Protein AF-A0A382PL88-F1 (afdb_monomer_lite)

Radius of gyration: 22.63 Å; chains: 1; bounding box: 61×26×57 Å

pLDDT: mean 73.93, std 18.81, range [42.66, 97.25]

Sequence (123 aa):
MSLLRFRVNFCGVVAVFFLVFSFPVLATAGAKIKIDDTKFFQIGMGFRGSLSLNENSAPDPGEESFNLNADNMRLYTVSQVHKNVQVEFNTERGSATVDDAESIVILDAVAKLQFDAFELWLG

Organism: NCBI:txid408172

Foldseek 3Di:
DVVVVVVVVVVVVVVVVVVVVVPPVLVPQKDWADPDPQWIKMKGKDWDKDWDWDQQPDPDHDDIDTDIGGQKMKMWIKIRPGNFKIWIWIWMFDDDDPPDDTDIGTPDIWIWGDDPVDIDIDD

Structure (mmCIF, N/CA/C/O backbone):
data_AF-A0A382PL88-F1
#
_entry.id   AF-A0A382PL88-F1
#
loop_
_atom_site.group_PDB
_atom_site.id
_atom_site.type_symbol
_atom_site.label_atom_id
_atom_site.label_alt_id
_atom_site.label_comp_id
_atom_site.label_asym_id
_atom_site.label_entity_id
_atom_site.label_seq_id
_atom_site.pdbx_PDB_ins_code
_atom_site.Cartn_x
_atom_site.Cartn_y
_atom_site.Cartn_z
_atom_site.occupancy
_atom_site.B_iso_or_equiv
_atom_site.auth_seq_id
_atom_site.auth_comp_id
_atom_site.auth_asym_id
_atom_site.auth_atom_id
_atom_site.pdbx_PDB_model_num
ATOM 1 N N . MET A 1 1 ? 49.314 -4.391 -21.473 1.00 48.81 1 MET A N 1
ATOM 2 C CA . MET A 1 1 ? 47.884 -4.106 -21.734 1.00 48.81 1 MET A CA 1
ATOM 3 C C . MET A 1 1 ? 46.991 -4.785 -20.680 1.00 48.81 1 MET A C 1
ATOM 5 O O . MET A 1 1 ? 46.127 -5.569 -21.025 1.00 48.81 1 MET A O 1
ATOM 9 N N . SER A 1 2 ? 47.209 -4.530 -19.380 1.00 50.44 2 SER A N 1
ATOM 10 C CA . SER A 1 2 ? 46.367 -5.078 -18.286 1.00 50.44 2 SER A CA 1
ATOM 11 C C . SER A 1 2 ? 46.000 -4.020 -17.236 1.00 50.44 2 SER A C 1
ATOM 13 O O . SER A 1 2 ? 44.897 -4.039 -16.701 1.00 50.44 2 SER A O 1
ATOM 15 N N . LEU A 1 3 ? 46.862 -3.017 -17.036 1.00 42.66 3 LEU A N 1
ATOM 16 C CA . LEU A 1 3 ? 46.624 -1.894 -16.120 1.00 42.66 3 LEU A CA 1
ATOM 17 C C . LEU A 1 3 ? 45.441 -0.996 -16.528 1.00 42.66 3 LEU A C 1
ATOM 19 O O . LEU A 1 3 ? 44.767 -0.445 -15.660 1.00 42.66 3 LEU A O 1
ATOM 23 N N . LEU A 1 4 ? 45.151 -0.875 -17.832 1.00 45.41 4 LEU A N 1
ATOM 24 C CA . LEU A 1 4 ? 44.029 -0.061 -18.321 1.00 45.41 4 LEU A CA 1
ATOM 25 C C . LEU A 1 4 ? 42.667 -0.715 -18.018 1.00 45.41 4 LEU A C 1
ATOM 27 O O . LEU A 1 4 ? 41.751 -0.031 -17.577 1.00 45.41 4 LEU A O 1
ATOM 31 N N . ARG A 1 5 ? 42.555 -2.046 -18.169 1.00 45.25 5 ARG A N 1
ATOM 32 C CA . ARG A 1 5 ? 41.326 -2.811 -17.868 1.00 45.25 5 ARG A CA 1
ATOM 33 C C . ARG A 1 5 ? 41.008 -2.851 -16.367 1.00 45.25 5 ARG A C 1
ATOM 35 O O . ARG A 1 5 ? 39.843 -2.825 -15.992 1.00 45.25 5 ARG A O 1
ATOM 42 N N . PHE A 1 6 ? 42.028 -2.846 -15.504 1.00 47.62 6 PHE A N 1
ATOM 43 C CA . PHE A 1 6 ? 41.841 -2.819 -14.047 1.00 47.62 6 PHE A CA 1
ATOM 44 C C . PHE A 1 6 ? 41.268 -1.481 -13.547 1.00 47.62 6 PHE A C 1
ATOM 46 O O . PHE A 1 6 ? 40.380 -1.471 -12.697 1.00 47.62 6 PHE A O 1
ATOM 53 N N . ARG A 1 7 ? 41.716 -0.347 -14.111 1.00 44.38 7 ARG A N 1
ATOM 54 C CA . ARG A 1 7 ? 41.199 0.989 -13.752 1.00 44.38 7 ARG A CA 1
ATOM 55 C C . ARG A 1 7 ? 39.737 1.190 -14.153 1.00 44.38 7 ARG A C 1
ATOM 57 O O . ARG A 1 7 ? 39.004 1.808 -13.392 1.00 44.38 7 ARG A O 1
ATOM 64 N N . VAL A 1 8 ? 39.315 0.664 -15.303 1.00 51.19 8 VAL A N 1
ATOM 65 C CA . VAL A 1 8 ? 37.926 0.781 -15.787 1.00 51.19 8 VAL A CA 1
ATOM 66 C C . VAL A 1 8 ? 36.969 -0.046 -14.918 1.00 51.19 8 VAL A C 1
ATOM 68 O O . VAL A 1 8 ? 35.961 0.482 -14.454 1.00 51.19 8 VAL A O 1
ATOM 71 N N . ASN A 1 9 ? 37.338 -1.288 -14.581 1.00 51.56 9 ASN A N 1
ATOM 72 C CA . ASN A 1 9 ? 36.530 -2.148 -13.708 1.00 51.56 9 ASN A CA 1
ATOM 73 C C . ASN A 1 9 ? 36.430 -1.603 -12.273 1.00 51.56 9 ASN A C 1
ATOM 75 O O . ASN A 1 9 ? 35.365 -1.660 -11.664 1.00 51.56 9 ASN A O 1
ATOM 79 N N . PHE A 1 10 ? 37.517 -1.036 -11.734 1.00 55.03 10 PHE A N 1
ATOM 80 C CA . PHE A 1 10 ? 37.515 -0.448 -10.391 1.00 55.03 10 PHE A CA 1
ATOM 81 C C . PHE A 1 10 ? 36.672 0.837 -10.323 1.00 55.03 10 PHE A C 1
ATOM 83 O O . PHE A 1 10 ? 35.934 1.036 -9.362 1.00 55.03 10 PHE A O 1
ATOM 90 N N . CYS A 1 11 ? 36.714 1.681 -11.362 1.00 57.72 11 CYS A N 1
ATOM 91 C CA . CYS A 1 11 ? 35.898 2.898 -11.427 1.00 57.72 11 CYS A CA 1
ATOM 92 C C . CYS A 1 11 ? 34.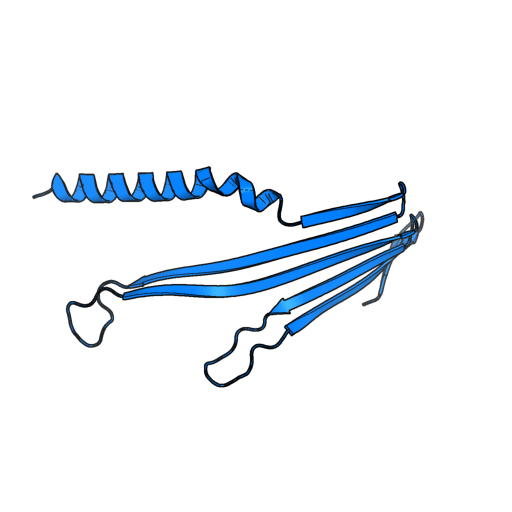398 2.581 -11.562 1.00 57.72 11 CYS A C 1
ATOM 94 O O . CYS A 1 11 ? 33.576 3.225 -10.913 1.00 57.72 11 CYS A O 1
ATOM 96 N N . GLY A 1 12 ? 34.044 1.552 -12.344 1.00 58.09 12 GLY A N 1
ATOM 97 C CA . GLY A 1 12 ? 32.658 1.098 -12.498 1.00 58.09 12 GLY A CA 1
ATOM 98 C C . GLY A 1 12 ? 32.044 0.588 -11.191 1.00 58.09 12 GLY A C 1
ATOM 99 O O . GLY A 1 12 ? 30.932 0.975 -10.840 1.00 58.09 12 GLY A O 1
ATOM 100 N N . VAL A 1 13 ? 32.791 -0.207 -10.414 1.00 60.84 13 VAL A N 1
ATOM 101 C CA . VAL A 1 13 ? 32.328 -0.706 -9.105 1.00 60.84 13 VAL A CA 1
ATOM 102 C C . VAL A 1 13 ? 32.131 0.440 -8.109 1.00 60.84 13 VAL A C 1
ATOM 104 O O . VAL A 1 13 ? 31.130 0.461 -7.398 1.00 60.84 13 VAL A O 1
ATOM 107 N N . VAL A 1 14 ? 33.030 1.429 -8.092 1.00 61.91 14 VAL A N 1
ATOM 108 C CA . VAL A 1 14 ? 32.913 2.610 -7.218 1.00 61.91 14 VAL A CA 1
ATOM 109 C C . VAL A 1 14 ? 31.717 3.489 -7.610 1.00 61.91 14 VAL A C 1
ATOM 111 O O . VAL A 1 14 ? 31.004 3.962 -6.726 1.00 61.91 14 VAL A O 1
ATOM 114 N N . ALA A 1 15 ? 31.445 3.666 -8.906 1.00 61.38 15 ALA A N 1
ATOM 115 C CA . ALA A 1 15 ? 30.298 4.439 -9.387 1.00 61.38 15 ALA A CA 1
ATOM 116 C C . ALA A 1 15 ? 28.950 3.792 -9.013 1.00 61.38 15 ALA A C 1
ATOM 118 O O . ALA A 1 15 ? 28.049 4.485 -8.542 1.00 61.38 15 ALA A O 1
ATOM 119 N N . VAL A 1 16 ? 28.828 2.464 -9.137 1.00 60.72 16 VAL A N 1
ATOM 120 C CA . VAL A 1 16 ? 27.630 1.718 -8.702 1.00 60.72 16 VAL A CA 1
ATOM 121 C C . VAL A 1 16 ? 27.457 1.794 -7.182 1.00 60.72 16 VAL A C 1
ATOM 123 O O . VAL A 1 16 ? 26.346 2.004 -6.698 1.00 60.72 16 VAL A O 1
ATOM 126 N N . PHE A 1 17 ? 28.548 1.698 -6.416 1.00 59.97 17 PHE A N 1
ATOM 127 C CA . PHE A 1 17 ? 28.500 1.809 -4.956 1.00 59.97 17 PHE A CA 1
ATOM 128 C C . PHE A 1 17 ? 28.034 3.203 -4.501 1.00 59.97 17 PHE A C 1
ATOM 130 O O . PHE A 1 17 ? 27.187 3.309 -3.618 1.00 59.97 17 PHE A O 1
ATOM 137 N N . PHE A 1 18 ? 28.503 4.278 -5.145 1.00 60.41 18 PHE A N 1
ATOM 138 C CA . PHE A 1 18 ? 28.033 5.639 -4.860 1.00 60.41 18 PHE A CA 1
ATOM 139 C C . PHE A 1 18 ? 26.561 5.855 -5.229 1.00 60.41 18 PHE A C 1
ATOM 141 O O . PHE A 1 18 ? 25.860 6.564 -4.508 1.00 60.41 18 PHE A O 1
ATOM 148 N N . LEU A 1 19 ? 26.066 5.223 -6.297 1.00 60.38 19 LEU A N 1
ATOM 149 C CA . LEU A 1 19 ? 24.662 5.306 -6.710 1.00 60.38 19 LEU A CA 1
ATOM 150 C C . LEU A 1 19 ? 23.737 4.611 -5.693 1.00 60.38 19 LEU A C 1
ATOM 152 O O . LEU A 1 19 ? 22.712 5.165 -5.314 1.00 60.38 19 LEU A O 1
ATOM 156 N N . VAL A 1 20 ? 24.141 3.458 -5.150 1.00 60.12 20 VAL A N 1
ATOM 157 C CA . VAL A 1 20 ? 23.368 2.741 -4.115 1.00 60.12 20 VAL A CA 1
ATOM 158 C C . VAL A 1 20 ? 23.390 3.477 -2.766 1.00 60.12 20 VAL A C 1
ATOM 160 O O . VAL A 1 20 ? 22.365 3.555 -2.091 1.00 60.12 20 VAL A O 1
ATOM 163 N N . PHE A 1 21 ? 24.521 4.076 -2.379 1.00 56.56 21 PHE A N 1
ATOM 164 C CA . PHE A 1 21 ? 24.640 4.820 -1.114 1.00 56.56 21 PHE A CA 1
ATOM 165 C C . PHE A 1 21 ? 24.020 6.226 -1.141 1.00 56.56 21 PHE A C 1
ATOM 167 O O . PHE A 1 21 ? 23.764 6.790 -0.079 1.00 56.56 21 PHE A O 1
ATOM 174 N N . SER A 1 22 ? 23.747 6.790 -2.322 1.00 52.62 22 SER A N 1
ATOM 175 C CA . SER A 1 22 ? 23.051 8.079 -2.489 1.00 52.62 22 SER A CA 1
ATOM 176 C C . SER A 1 22 ? 21.532 7.945 -2.668 1.00 52.62 22 SER A C 1
ATOM 178 O O . SER A 1 22 ? 20.830 8.953 -2.758 1.00 52.62 22 SER A O 1
ATOM 180 N N . PHE A 1 23 ? 20.997 6.722 -2.592 1.00 49.84 23 PHE A N 1
ATOM 181 C CA . PHE A 1 23 ? 19.561 6.427 -2.628 1.00 49.84 23 PHE A CA 1
ATOM 182 C C . PHE A 1 23 ? 18.817 6.348 -1.265 1.00 49.84 23 PHE A C 1
ATOM 184 O O . PHE A 1 23 ? 17.702 5.820 -1.256 1.00 49.84 23 PHE A O 1
ATOM 191 N N . PRO A 1 24 ? 19.284 6.882 -0.105 1.00 49.50 24 PRO A N 1
ATOM 192 C CA . PRO A 1 24 ? 18.488 6.800 1.122 1.00 49.50 24 PRO A CA 1
ATOM 193 C C . PRO A 1 24 ? 17.258 7.731 1.090 1.00 49.50 24 PRO A C 1
ATOM 195 O O . PRO A 1 24 ? 16.444 7.706 2.008 1.00 49.50 24 PRO A O 1
ATOM 198 N N . VAL A 1 25 ? 17.083 8.531 0.030 1.00 50.22 25 VAL A N 1
ATOM 199 C CA . VAL A 1 25 ? 16.011 9.534 -0.091 1.00 50.22 25 VAL A CA 1
ATOM 200 C C . VAL A 1 25 ? 14.699 8.953 -0.641 1.00 50.22 25 VAL A C 1
ATOM 202 O O . VAL A 1 25 ? 13.647 9.548 -0.440 1.00 50.22 25 VAL A O 1
ATOM 205 N N . LEU A 1 26 ? 14.693 7.763 -1.254 1.00 48.66 26 LEU A N 1
ATOM 206 C CA . LEU A 1 26 ? 13.431 7.140 -1.695 1.00 48.66 26 LEU A CA 1
ATOM 207 C C . LEU A 1 26 ? 12.663 6.425 -0.574 1.00 48.66 26 LEU A C 1
ATOM 209 O O . LEU A 1 26 ? 11.493 6.094 -0.751 1.00 48.66 26 LEU A O 1
ATOM 213 N N . ALA A 1 27 ? 13.267 6.237 0.603 1.00 49.38 27 ALA A N 1
ATOM 214 C CA . ALA A 1 27 ? 12.598 5.597 1.738 1.00 49.38 27 ALA A CA 1
ATOM 215 C C . ALA A 1 27 ? 11.447 6.444 2.333 1.00 49.38 27 ALA A C 1
ATOM 217 O O . ALA A 1 27 ? 10.662 5.931 3.126 1.00 49.38 27 ALA A O 1
ATOM 218 N N . THR A 1 28 ? 11.309 7.716 1.927 1.00 51.47 28 THR A N 1
ATOM 219 C CA . THR A 1 28 ? 10.209 8.618 2.321 1.00 51.47 28 THR A CA 1
ATOM 220 C C . THR A 1 28 ? 9.157 8.826 1.219 1.00 51.47 28 THR A C 1
ATOM 222 O O . THR A 1 28 ? 8.468 9.841 1.207 1.00 51.47 28 THR A O 1
ATOM 225 N N . ALA A 1 29 ? 8.998 7.899 0.270 1.00 55.09 29 ALA A N 1
ATOM 226 C CA . ALA A 1 29 ? 8.040 8.037 -0.840 1.00 55.09 29 ALA A CA 1
ATOM 227 C C . ALA A 1 29 ? 6.556 7.815 -0.450 1.00 55.09 29 ALA A C 1
ATOM 229 O O . ALA A 1 29 ? 5.740 7.414 -1.283 1.00 55.09 29 ALA A O 1
ATOM 230 N N . GLY A 1 30 ? 6.186 8.074 0.810 1.00 63.69 30 GLY A N 1
ATOM 231 C CA . GLY A 1 30 ? 4.802 8.021 1.269 1.00 63.69 30 GLY A CA 1
ATOM 232 C C . GLY A 1 30 ? 4.462 9.110 2.282 1.00 63.69 30 GLY A C 1
ATOM 233 O O . GLY A 1 30 ? 5.195 9.336 3.242 1.00 63.69 30 GLY A O 1
ATOM 234 N N . ALA A 1 31 ? 3.329 9.778 2.072 1.00 84.56 31 ALA A N 1
ATOM 235 C CA . ALA A 1 31 ? 2.787 10.782 2.975 1.00 84.56 31 ALA A CA 1
ATOM 236 C C . ALA A 1 31 ? 1.705 10.150 3.854 1.00 84.56 31 ALA A C 1
ATOM 238 O O . ALA A 1 31 ? 0.766 9.531 3.355 1.00 84.56 31 ALA A O 1
ATOM 239 N N . LYS A 1 32 ? 1.823 10.327 5.173 1.00 89.50 32 LYS A N 1
ATOM 240 C CA . LYS A 1 32 ? 0.784 9.958 6.138 1.00 89.50 32 LYS A CA 1
ATOM 241 C C . LYS A 1 32 ? 0.194 11.221 6.746 1.00 89.50 32 LYS A C 1
ATOM 243 O O . LYS A 1 32 ? 0.852 11.909 7.521 1.00 89.50 32 LYS A O 1
ATOM 248 N N . ILE A 1 33 ? -1.059 11.494 6.416 1.00 90.69 33 ILE A N 1
ATOM 249 C CA . ILE A 1 33 ? -1.853 12.577 6.986 1.00 90.69 33 ILE A CA 1
ATOM 250 C C . ILE A 1 33 ? -2.651 11.982 8.141 1.00 90.69 33 ILE A C 1
ATOM 252 O O . ILE A 1 33 ? -3.540 11.151 7.945 1.00 90.69 33 ILE A O 1
ATOM 256 N N . LYS A 1 34 ? -2.306 12.377 9.366 1.00 89.81 34 LYS A N 1
ATOM 257 C CA . LYS A 1 34 ? -3.080 12.020 10.556 1.00 89.81 34 LYS A CA 1
ATOM 258 C C . LYS A 1 34 ? -4.184 13.050 10.747 1.00 89.81 34 LYS A C 1
ATOM 260 O O . LYS A 1 34 ? -3.908 14.245 10.745 1.00 89.81 34 LYS A O 1
ATOM 265 N N . ILE A 1 35 ? -5.410 12.568 10.895 1.00 89.69 35 ILE A N 1
ATOM 266 C CA . ILE A 1 35 ? -6.564 13.396 11.260 1.00 89.69 35 ILE A CA 1
ATOM 267 C C . ILE A 1 35 ? -6.714 13.374 12.784 1.00 89.69 35 ILE A C 1
ATOM 269 O O . ILE A 1 35 ? -6.985 14.403 13.390 1.00 89.69 35 ILE A O 1
ATOM 273 N N . ASP A 1 36 ? -6.506 12.198 13.379 1.00 89.94 36 ASP A N 1
ATOM 274 C CA . ASP A 1 36 ? -6.559 11.937 14.817 1.00 89.94 36 ASP A CA 1
ATOM 275 C C . ASP A 1 36 ? -5.706 10.690 15.147 1.00 89.94 36 ASP A C 1
ATOM 277 O O . ASP A 1 36 ? -5.125 10.073 14.247 1.00 89.94 36 ASP A O 1
ATOM 281 N N . ASP A 1 37 ? -5.661 10.267 16.409 1.00 88.75 37 ASP A N 1
ATOM 282 C CA . ASP A 1 37 ? -4.917 9.084 16.865 1.00 88.75 37 ASP A CA 1
ATOM 283 C C . ASP A 1 37 ? -5.385 7.781 16.201 1.00 88.75 37 ASP A C 1
ATOM 285 O O . ASP A 1 37 ? -4.598 6.857 15.990 1.00 88.75 37 ASP A O 1
ATOM 289 N N . THR A 1 38 ? -6.666 7.713 15.836 1.00 90.94 38 THR A N 1
ATOM 290 C CA . THR A 1 38 ? -7.297 6.512 15.260 1.00 90.94 38 THR A CA 1
ATOM 291 C C . THR A 1 38 ? -7.670 6.657 13.789 1.00 90.94 38 THR A C 1
ATOM 293 O O . THR A 1 38 ? -8.213 5.722 13.199 1.00 90.94 38 THR A O 1
ATOM 296 N N . LYS A 1 39 ? -7.424 7.833 13.197 1.00 94.50 39 LYS A N 1
ATOM 297 C CA . LYS A 1 39 ? -7.841 8.162 11.834 1.00 94.50 39 LYS A CA 1
ATOM 298 C C . LYS A 1 39 ? -6.682 8.737 11.048 1.00 94.50 39 LYS A C 1
ATOM 300 O O . LYS A 1 39 ? -6.117 9.772 11.406 1.00 94.50 39 LYS A O 1
ATOM 305 N N . PHE A 1 40 ? -6.355 8.099 9.937 1.00 94.44 40 PHE A N 1
ATOM 306 C CA . PHE A 1 40 ? -5.307 8.584 9.055 1.00 94.44 40 PHE A CA 1
ATOM 307 C C . PHE A 1 40 ? -5.595 8.240 7.603 1.00 94.44 40 PHE A C 1
ATOM 309 O O . PHE A 1 40 ? -6.290 7.276 7.294 1.00 94.44 40 PHE A O 1
ATOM 316 N N . PHE A 1 41 ? -4.992 9.011 6.713 1.00 93.69 41 PHE A N 1
ATOM 317 C CA . PHE A 1 41 ? -4.866 8.678 5.308 1.00 93.69 41 PHE A CA 1
ATOM 318 C C . PHE A 1 41 ? -3.383 8.589 4.964 1.00 93.69 41 PHE A C 1
ATOM 320 O O . PHE A 1 41 ? -2.600 9.468 5.321 1.00 93.69 41 PHE A O 1
ATOM 327 N N . GLN A 1 42 ? -2.983 7.506 4.316 1.00 93.19 42 GLN A N 1
ATOM 328 C CA . GLN A 1 42 ? -1.628 7.276 3.858 1.00 93.19 42 GLN A CA 1
ATOM 329 C C . GLN A 1 42 ? -1.646 7.014 2.360 1.00 93.19 42 GLN A C 1
ATOM 331 O O . GLN A 1 42 ? -2.428 6.207 1.868 1.00 93.19 42 GLN A O 1
ATOM 336 N N . ILE A 1 43 ? -0.749 7.687 1.655 1.00 92.81 43 ILE A N 1
ATOM 337 C CA . ILE A 1 43 ? -0.497 7.484 0.236 1.00 92.81 43 ILE A CA 1
ATOM 338 C C . ILE A 1 43 ? 0.988 7.211 0.053 1.00 92.81 43 ILE A C 1
ATOM 340 O O . ILE A 1 43 ? 1.820 7.914 0.622 1.00 92.81 43 ILE A O 1
ATOM 344 N N . GLY A 1 44 ? 1.326 6.174 -0.699 1.00 89.94 44 GLY A N 1
ATOM 345 C CA . GLY A 1 44 ? 2.694 5.800 -1.031 1.00 89.94 44 GLY A CA 1
ATOM 346 C C . GLY A 1 44 ? 2.817 5.477 -2.508 1.00 89.94 44 GLY A C 1
ATOM 347 O O . GLY A 1 44 ? 1.848 5.057 -3.132 1.00 89.94 44 GLY A O 1
ATOM 348 N N . MET A 1 45 ? 4.003 5.661 -3.076 1.00 88.56 45 MET A N 1
ATOM 349 C CA . MET A 1 45 ? 4.262 5.333 -4.476 1.00 88.56 45 MET A CA 1
ATOM 350 C C . MET A 1 45 ? 5.490 4.433 -4.603 1.00 88.56 45 MET A C 1
ATOM 352 O O . MET A 1 45 ? 6.510 4.658 -3.956 1.00 88.56 45 MET A O 1
ATOM 356 N N . GLY A 1 46 ? 5.391 3.413 -5.453 1.00 83.75 46 GLY A N 1
ATOM 357 C CA . GLY A 1 46 ? 6.506 2.569 -5.866 1.00 83.75 46 GLY A CA 1
ATOM 358 C C . GLY A 1 46 ? 6.814 2.785 -7.340 1.00 83.75 46 GLY A C 1
ATOM 359 O O . GLY A 1 46 ? 5.910 2.755 -8.166 1.00 83.75 46 GLY A O 1
ATOM 360 N N . PHE A 1 47 ? 8.085 2.970 -7.681 1.00 82.81 47 PHE A N 1
ATOM 361 C CA . PHE A 1 47 ? 8.540 3.072 -9.065 1.00 82.81 47 PHE A CA 1
ATOM 362 C C . PHE A 1 47 ? 9.606 2.010 -9.337 1.00 82.81 47 PHE A C 1
ATOM 364 O O . PHE A 1 47 ? 10.505 1.806 -8.520 1.00 82.81 47 PHE A O 1
ATOM 371 N N . ARG A 1 48 ? 9.504 1.334 -10.482 1.00 79.62 48 ARG A N 1
ATOM 372 C CA . ARG A 1 48 ? 10.500 0.387 -10.983 1.00 79.62 48 ARG A CA 1
ATOM 373 C C . ARG A 1 48 ? 10.910 0.809 -12.386 1.00 79.62 48 ARG A C 1
ATOM 375 O O . ARG A 1 48 ? 10.061 0.900 -13.266 1.00 79.62 48 ARG A O 1
ATOM 382 N N . GLY A 1 49 ? 12.205 1.030 -12.571 1.00 75.25 49 GLY A N 1
ATOM 383 C CA . GLY A 1 49 ? 12.813 1.195 -13.883 1.00 75.25 49 GLY A CA 1
ATOM 384 C C . GLY A 1 49 ? 13.938 0.190 -14.086 1.00 75.25 49 GLY A C 1
ATOM 385 O O . GLY A 1 49 ? 14.545 -0.272 -13.114 1.00 75.25 49 GLY A O 1
ATOM 386 N N . SER A 1 50 ? 14.220 -0.115 -15.345 1.00 72.50 50 SER A N 1
ATOM 387 C CA . SER A 1 50 ? 15.301 -0.998 -15.759 1.00 72.50 50 SER A CA 1
ATOM 388 C C . SER A 1 50 ? 16.299 -0.231 -16.619 1.00 72.50 50 SER A C 1
ATOM 390 O O . SER A 1 50 ? 15.946 0.645 -17.411 1.00 72.50 50 SER A O 1
ATOM 392 N N . LEU A 1 51 ? 17.576 -0.548 -16.421 1.00 70.31 51 LEU A N 1
ATOM 393 C CA . LEU A 1 51 ? 18.679 -0.077 -17.246 1.00 70.31 51 LEU A CA 1
ATOM 394 C C . LEU A 1 51 ? 19.324 -1.302 -17.887 1.00 70.31 51 LEU A C 1
ATOM 396 O O . LEU A 1 51 ? 19.770 -2.202 -17.175 1.00 70.31 51 LEU A O 1
ATOM 400 N N . SER A 1 52 ? 19.388 -1.324 -19.215 1.00 73.88 52 SER A N 1
ATOM 401 C CA . SER A 1 52 ? 20.116 -2.353 -19.957 1.00 73.88 52 SER A CA 1
ATOM 402 C C . SER A 1 52 ? 21.225 -1.723 -20.793 1.00 73.88 52 SER A C 1
ATOM 404 O O . SER A 1 52 ? 21.010 -0.763 -21.535 1.00 73.88 52 SER A O 1
ATOM 406 N N . LEU A 1 53 ? 22.428 -2.268 -20.618 1.00 64.88 53 LEU A N 1
ATOM 407 C CA . LEU A 1 53 ? 23.601 -1.996 -21.436 1.00 64.88 53 LEU A CA 1
ATOM 408 C C . LEU A 1 53 ? 23.795 -3.215 -22.316 1.00 64.88 53 LEU A C 1
ATOM 410 O O . LEU A 1 53 ? 24.043 -4.308 -21.804 1.00 64.88 53 LEU A O 1
ATOM 414 N N . ASN A 1 54 ? 23.636 -3.044 -23.618 1.00 62.78 54 ASN A N 1
ATOM 415 C CA . ASN A 1 54 ? 23.851 -4.131 -24.551 1.00 62.78 54 ASN A CA 1
ATOM 416 C C . ASN A 1 54 ? 25.049 -3.789 -25.436 1.00 62.78 54 ASN A C 1
ATOM 418 O O . ASN A 1 54 ? 24.952 -2.991 -26.367 1.00 62.78 54 ASN A O 1
ATOM 422 N N . GLU A 1 55 ? 26.177 -4.414 -25.114 1.00 56.28 55 GLU A N 1
ATOM 423 C CA . GLU A 1 55 ? 27.370 -4.429 -25.950 1.00 56.28 55 GLU A CA 1
ATOM 424 C C . GLU A 1 55 ? 27.234 -5.613 -26.929 1.00 56.28 55 GLU A C 1
ATOM 426 O O . GLU A 1 55 ? 27.104 -6.758 -26.499 1.00 56.28 55 GLU A O 1
ATOM 431 N N . ASN A 1 56 ? 27.266 -5.343 -28.243 1.00 53.62 56 ASN A N 1
ATOM 432 C CA . ASN A 1 56 ? 27.370 -6.345 -29.322 1.00 53.62 56 ASN A CA 1
ATOM 433 C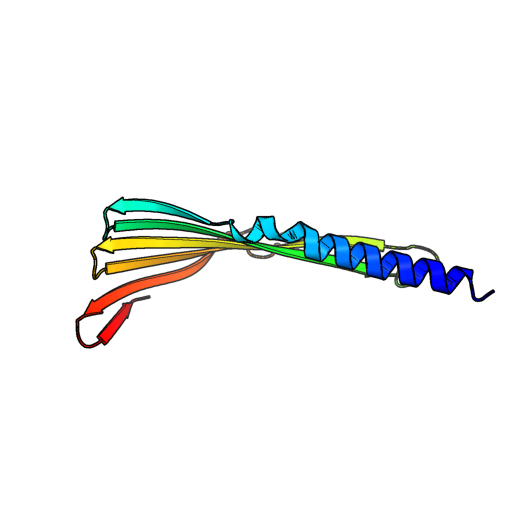 C . ASN A 1 56 ? 26.093 -7.141 -29.728 1.00 53.62 56 ASN A C 1
ATOM 435 O O . ASN A 1 56 ? 26.219 -8.284 -30.169 1.00 53.62 56 ASN A O 1
ATOM 439 N N . SER A 1 57 ? 24.883 -6.554 -29.661 1.00 46.75 57 SER A N 1
ATOM 440 C CA . SER A 1 57 ? 23.640 -7.179 -30.209 1.00 46.75 57 SER A CA 1
ATOM 441 C C . SER A 1 57 ? 22.854 -6.310 -31.207 1.00 46.75 57 SER A C 1
ATOM 443 O O . SER A 1 57 ? 21.663 -6.540 -31.416 1.00 46.75 57 SER A O 1
ATOM 445 N N . ALA A 1 58 ? 23.489 -5.316 -31.832 1.00 48.34 58 ALA A N 1
ATOM 446 C CA . ALA A 1 58 ? 22.933 -4.674 -33.023 1.00 48.34 58 ALA A CA 1
ATOM 447 C C . ALA A 1 58 ? 23.212 -5.554 -34.265 1.00 48.34 58 ALA A C 1
ATOM 449 O O . ALA A 1 58 ? 24.204 -6.284 -34.271 1.00 48.34 58 ALA A O 1
ATOM 450 N N . PRO A 1 59 ? 22.384 -5.500 -35.329 1.00 52.91 59 PRO A N 1
ATOM 451 C CA . PRO A 1 59 ? 22.660 -6.193 -36.595 1.00 52.91 59 PRO A CA 1
ATOM 452 C C . PRO A 1 59 ? 24.016 -5.815 -37.221 1.00 52.91 59 PRO A C 1
ATOM 454 O O . PRO A 1 59 ? 24.521 -6.556 -38.062 1.00 52.91 59 PRO A O 1
ATOM 457 N N . ASP A 1 60 ? 24.596 -4.691 -36.788 1.00 50.81 60 ASP A N 1
ATOM 458 C CA . ASP A 1 60 ? 25.909 -4.183 -37.172 1.00 50.81 60 ASP A CA 1
ATOM 459 C C . ASP A 1 60 ? 26.929 -4.311 -36.016 1.00 50.81 60 ASP A C 1
ATOM 461 O O . ASP A 1 60 ? 26.646 -3.901 -34.883 1.00 50.81 60 ASP A O 1
ATOM 465 N N . PRO A 1 61 ? 28.136 -4.853 -36.262 1.00 44.16 61 PRO A N 1
ATOM 466 C CA . PRO A 1 61 ? 29.202 -4.902 -35.268 1.00 44.16 61 PRO A CA 1
ATOM 467 C C . PRO A 1 61 ? 29.751 -3.488 -35.000 1.00 44.16 61 PRO A C 1
ATOM 469 O O . PRO A 1 61 ? 30.489 -2.946 -35.820 1.00 44.16 61 PRO A O 1
ATOM 472 N N . GLY A 1 62 ? 29.433 -2.903 -33.839 1.00 51.25 62 GLY A N 1
ATOM 473 C CA . GLY A 1 62 ? 30.025 -1.630 -33.389 1.00 51.25 62 GLY A CA 1
ATOM 474 C C . GLY A 1 62 ? 29.123 -0.690 -32.584 1.00 51.25 62 GLY A C 1
ATOM 475 O O . GLY A 1 62 ? 29.629 0.294 -32.054 1.00 51.25 62 GLY A O 1
ATOM 476 N N . GLU A 1 63 ? 27.826 -0.974 -32.463 1.00 48.06 63 GLU A N 1
ATOM 477 C CA . GLU A 1 63 ? 26.873 -0.081 -31.789 1.00 48.06 63 GLU A CA 1
ATOM 478 C C . GLU A 1 63 ? 26.641 -0.504 -30.323 1.00 48.06 63 GLU A C 1
ATOM 480 O O . GLU A 1 63 ? 26.221 -1.630 -30.035 1.00 48.06 63 GLU A O 1
ATOM 485 N N . GLU A 1 64 ? 26.913 0.408 -29.386 1.00 52.44 64 GLU A N 1
ATOM 486 C CA . GLU A 1 64 ? 26.552 0.285 -27.969 1.00 52.44 64 GLU A CA 1
ATOM 487 C C . GLU A 1 64 ? 25.139 0.852 -27.768 1.00 52.44 64 GLU A C 1
ATOM 489 O O . GLU A 1 64 ? 24.893 2.022 -28.058 1.00 52.44 64 GLU A O 1
ATOM 494 N N . SER A 1 65 ? 24.192 0.055 -27.258 1.00 56.69 65 SER A N 1
ATOM 495 C CA . SER A 1 65 ? 22.838 0.551 -26.968 1.00 56.69 65 SER A CA 1
ATOM 496 C C . SER A 1 65 ? 22.601 0.686 -25.464 1.00 56.69 65 SER A C 1
ATOM 498 O O . SER A 1 65 ? 22.690 -0.300 -24.723 1.00 56.69 65 SER A O 1
ATOM 500 N N . PHE A 1 66 ? 22.259 1.902 -25.034 1.00 52.38 66 PHE A N 1
ATOM 501 C CA . PHE A 1 66 ? 21.874 2.258 -23.669 1.00 52.38 66 PHE A CA 1
ATOM 502 C C . PHE A 1 66 ? 20.356 2.457 -23.600 1.00 52.38 66 PHE A C 1
ATOM 504 O O . PHE A 1 66 ? 19.841 3.457 -24.100 1.00 52.38 66 PHE A O 1
ATOM 511 N N . ASN A 1 67 ? 19.641 1.522 -22.973 1.00 58.69 67 ASN A N 1
ATOM 512 C CA . ASN A 1 67 ? 18.183 1.577 -22.860 1.00 58.69 67 ASN A CA 1
ATOM 513 C C . ASN A 1 67 ? 17.764 1.794 -21.401 1.00 58.69 67 ASN A C 1
ATOM 515 O O . ASN A 1 67 ? 18.008 0.942 -20.543 1.00 58.69 67 ASN A O 1
ATOM 519 N N . LEU A 1 68 ? 17.100 2.923 -21.143 1.00 59.28 68 LEU A N 1
ATOM 520 C CA . LEU A 1 68 ? 16.400 3.220 -19.892 1.00 59.28 68 LEU A CA 1
ATOM 521 C C . LEU A 1 68 ? 14.903 2.991 -20.090 1.00 59.28 68 LEU A C 1
ATOM 523 O O . LEU A 1 68 ? 14.314 3.597 -20.983 1.00 59.28 68 LEU A O 1
ATOM 527 N N . ASN A 1 69 ? 14.284 2.169 -19.244 1.00 67.81 69 ASN A N 1
ATOM 528 C CA . ASN A 1 69 ? 12.845 1.921 -19.283 1.00 67.81 69 ASN A CA 1
ATOM 529 C C . ASN A 1 69 ? 12.179 2.171 -17.924 1.00 67.81 69 ASN A C 1
ATOM 531 O O . ASN A 1 69 ? 12.744 1.877 -16.870 1.00 67.81 69 ASN A O 1
ATOM 535 N N . ALA A 1 70 ? 10.952 2.692 -17.955 1.00 69.56 70 ALA A N 1
ATOM 536 C CA . ALA A 1 70 ? 10.082 2.822 -16.789 1.00 69.56 70 ALA A CA 1
ATOM 537 C C . ALA A 1 70 ? 9.098 1.644 -16.769 1.00 69.56 70 ALA A C 1
ATOM 539 O O . ALA A 1 70 ? 8.033 1.707 -17.383 1.00 69.56 70 ALA A O 1
ATOM 540 N N . ASP A 1 71 ? 9.471 0.566 -16.079 1.00 75.38 71 ASP A N 1
ATOM 541 C CA . ASP A 1 71 ? 8.767 -0.717 -16.147 1.00 75.38 71 ASP A CA 1
ATOM 542 C C . ASP A 1 71 ? 7.398 -0.687 -15.454 1.00 75.38 71 ASP A C 1
ATOM 544 O O . ASP A 1 71 ? 6.438 -1.261 -15.962 1.00 75.38 71 ASP A O 1
ATOM 548 N N . ASN A 1 72 ? 7.305 -0.069 -14.269 1.00 75.25 72 ASN A N 1
ATOM 549 C CA . ASN A 1 72 ? 6.074 -0.061 -13.473 1.00 75.25 72 ASN A CA 1
ATOM 550 C C . ASN A 1 72 ? 6.033 1.134 -12.503 1.00 75.25 72 ASN A C 1
ATOM 552 O O . ASN A 1 72 ? 7.041 1.495 -11.890 1.00 75.25 72 ASN A O 1
ATOM 556 N N . MET A 1 73 ? 4.842 1.701 -12.316 1.00 84.25 73 MET A N 1
ATOM 557 C CA . MET A 1 73 ? 4.528 2.642 -11.246 1.00 84.25 73 MET A CA 1
ATOM 558 C C . MET A 1 73 ? 3.296 2.155 -10.477 1.00 84.25 73 MET A C 1
ATOM 560 O O . MET A 1 73 ? 2.245 1.917 -11.067 1.00 84.25 73 MET A O 1
ATOM 564 N N . ARG A 1 74 ? 3.408 2.060 -9.151 1.00 88.31 74 ARG A N 1
ATOM 565 C CA . ARG A 1 74 ? 2.338 1.650 -8.236 1.00 88.31 74 ARG A CA 1
ATOM 566 C C . ARG A 1 74 ? 1.983 2.771 -7.285 1.00 88.31 74 ARG A C 1
ATOM 568 O O . ARG A 1 74 ? 2.877 3.386 -6.710 1.00 88.31 74 ARG A O 1
ATOM 575 N N . LEU A 1 75 ? 0.692 2.980 -7.079 1.00 90.94 75 LEU A N 1
ATOM 576 C CA . LEU A 1 75 ? 0.156 3.881 -6.073 1.00 90.94 75 LEU A CA 1
ATOM 577 C C . LEU A 1 75 ? -0.553 3.052 -5.004 1.00 90.94 75 LEU A C 1
ATOM 579 O O . LEU A 1 75 ? -1.500 2.327 -5.300 1.00 90.94 75 LEU A O 1
ATOM 583 N N . TYR A 1 76 ? -0.079 3.172 -3.773 1.00 92.88 76 TYR A N 1
ATOM 584 C CA . TYR A 1 76 ? -0.644 2.528 -2.600 1.00 92.88 76 TYR A CA 1
ATOM 585 C C . TYR A 1 76 ? -1.437 3.554 -1.807 1.00 92.88 76 TYR A C 1
ATOM 5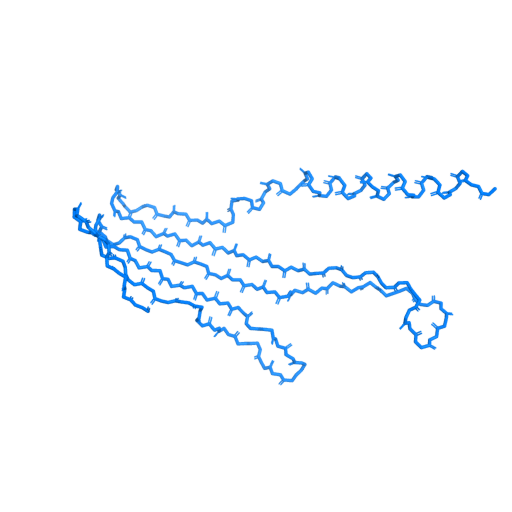87 O O . TYR A 1 76 ? -0.900 4.612 -1.463 1.00 92.88 76 TYR A O 1
ATOM 595 N N . THR A 1 77 ? -2.691 3.253 -1.486 1.00 94.38 77 THR A N 1
ATOM 596 C CA . THR A 1 77 ? -3.492 4.114 -0.613 1.00 94.38 77 THR A CA 1
ATOM 597 C C . THR A 1 77 ? -4.096 3.303 0.517 1.00 94.38 77 THR A C 1
ATOM 599 O O . THR A 1 77 ? -4.635 2.218 0.313 1.00 94.38 77 THR A O 1
ATOM 602 N N . VAL A 1 78 ? -3.986 3.837 1.729 1.00 95.62 78 VAL A N 1
ATOM 603 C CA . VAL A 1 78 ? -4.524 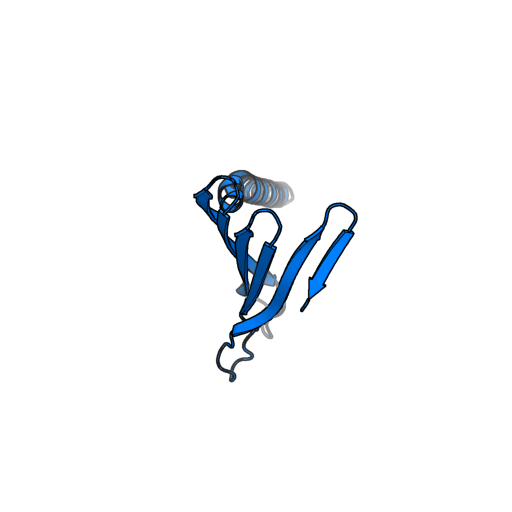3.234 2.945 1.00 95.62 78 VAL A CA 1
ATOM 604 C C . VAL A 1 78 ? -5.246 4.313 3.730 1.00 95.62 78 VAL A C 1
ATOM 606 O O . VAL A 1 78 ? -4.684 5.364 4.037 1.00 95.62 78 VAL A O 1
ATOM 609 N N . SER A 1 79 ? -6.489 4.054 4.107 1.00 95.00 79 SER A N 1
ATOM 610 C CA . SER A 1 79 ? -7.256 4.921 4.990 1.00 95.00 79 SER A CA 1
ATOM 611 C C . SER A 1 79 ? -7.682 4.153 6.228 1.00 95.00 79 SER A C 1
ATOM 613 O O . SER A 1 79 ? -8.347 3.127 6.131 1.00 95.00 79 SER A O 1
ATOM 615 N N . GLN A 1 80 ? -7.333 4.662 7.406 1.00 95.50 80 GLN A N 1
ATOM 616 C CA . GLN A 1 80 ? -7.957 4.237 8.649 1.00 95.50 80 GLN A CA 1
ATOM 617 C C . GLN A 1 80 ? -9.069 5.227 8.985 1.00 95.50 80 GLN A C 1
ATOM 619 O O . GLN A 1 80 ? -8.807 6.383 9.319 1.00 95.50 80 GLN A O 1
ATOM 624 N N . VAL A 1 81 ? -10.318 4.776 8.872 1.00 93.19 81 VAL A N 1
ATOM 625 C CA . VAL A 1 81 ? -11.505 5.606 9.134 1.00 93.19 81 VAL A CA 1
ATOM 626 C C . VAL A 1 81 ? -11.988 5.468 10.578 1.00 93.19 81 VAL A C 1
ATOM 628 O O . VAL A 1 81 ? 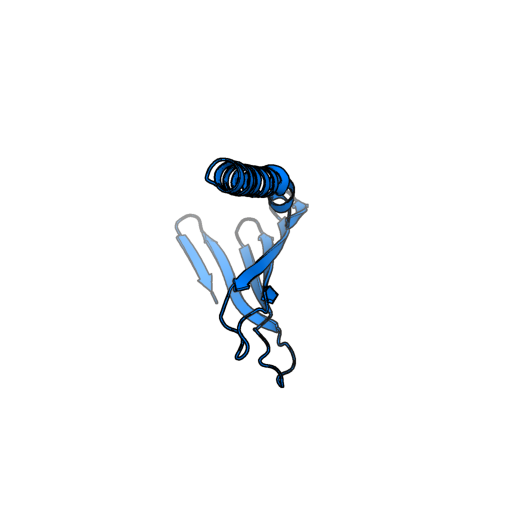-12.693 6.344 11.081 1.00 93.19 81 VAL A O 1
ATOM 631 N N . HIS A 1 82 ? -11.596 4.398 11.273 1.00 93.44 82 HIS A N 1
ATOM 632 C CA . HIS A 1 82 ? -11.847 4.166 12.695 1.00 93.44 82 HIS A CA 1
ATOM 633 C C . HIS A 1 82 ? -10.768 3.237 13.271 1.00 93.44 82 HIS A C 1
ATOM 635 O O . HIS A 1 82 ? -10.153 2.480 12.521 1.00 93.44 82 HIS A O 1
ATOM 641 N N . LYS A 1 83 ? -10.604 3.192 14.603 1.00 93.19 83 LYS A N 1
ATOM 642 C CA . LYS A 1 83 ? -9.644 2.283 15.267 1.00 93.19 83 LYS A CA 1
ATOM 643 C C . LYS A 1 83 ? -9.784 0.803 14.874 1.00 93.19 83 LYS A C 1
ATOM 645 O O . LYS A 1 83 ? -8.823 0.065 15.003 1.00 93.19 83 LYS A O 1
ATOM 650 N N . ASN A 1 84 ? -10.955 0.393 14.384 1.00 95.81 84 ASN A N 1
ATOM 651 C CA . ASN A 1 84 ? -11.266 -0.982 13.982 1.00 95.81 84 ASN A CA 1
ATOM 652 C C . ASN A 1 84 ? -11.567 -1.136 12.480 1.00 95.81 84 ASN A C 1
ATOM 654 O O . ASN A 1 84 ? -11.975 -2.214 12.064 1.00 95.81 84 ASN A O 1
ATOM 658 N N . VAL A 1 85 ? -11.453 -0.068 11.679 1.00 95.56 85 VAL A N 1
ATOM 659 C CA . VAL A 1 85 ? -11.844 -0.086 10.260 1.00 95.56 85 VAL A CA 1
ATOM 660 C C . VAL A 1 85 ? -10.770 0.581 9.414 1.00 95.56 85 VAL A C 1
ATOM 662 O O . VAL A 1 85 ? -10.485 1.774 9.577 1.00 95.56 85 VAL A O 1
ATOM 665 N N . GLN A 1 86 ? -10.220 -0.186 8.478 1.00 96.75 86 GLN A N 1
ATOM 666 C CA . GLN A 1 86 ? -9.232 0.262 7.506 1.00 96.75 86 GLN A CA 1
ATOM 667 C C . GLN A 1 86 ? -9.654 -0.145 6.094 1.00 96.75 86 GLN A C 1
ATOM 669 O O . GLN A 1 86 ? -10.275 -1.184 5.901 1.00 96.75 86 GLN A O 1
ATOM 674 N N . VAL A 1 87 ? -9.321 0.684 5.113 1.00 96.81 87 VAL A N 1
ATOM 675 C CA . VAL A 1 87 ? -9.533 0.413 3.693 1.00 96.81 87 VAL A CA 1
ATOM 676 C C . VAL A 1 87 ? -8.215 0.611 2.960 1.00 96.81 87 VAL A C 1
ATOM 678 O O . VAL A 1 87 ? -7.512 1.592 3.207 1.00 96.81 87 VAL A O 1
ATOM 681 N N . GLU A 1 88 ? -7.899 -0.313 2.066 1.00 95.94 88 GLU A N 1
ATOM 682 C CA . GLU A 1 88 ? -6.758 -0.267 1.161 1.00 95.94 88 GLU A CA 1
ATOM 683 C C . GLU A 1 88 ? -7.275 -0.237 -0.275 1.00 95.94 88 GLU A C 1
ATOM 685 O O . GLU A 1 88 ? -8.219 -0.951 -0.618 1.00 95.94 88 GLU A O 1
ATOM 690 N N . PHE A 1 89 ? -6.695 0.636 -1.094 1.00 95.94 89 PHE A N 1
ATOM 691 C CA . PHE A 1 89 ? -7.001 0.727 -2.514 1.00 95.94 89 PHE A CA 1
ATOM 692 C C . PHE A 1 89 ? -5.709 0.994 -3.273 1.00 95.94 89 PHE A C 1
ATOM 694 O O . PHE A 1 89 ? -5.151 2.096 -3.226 1.00 95.94 89 PHE A O 1
ATOM 701 N N . ASN A 1 90 ? -5.209 -0.033 -3.944 1.00 93.44 90 ASN A N 1
ATOM 702 C CA . ASN A 1 90 ? -3.916 0.003 -4.603 1.00 93.44 90 ASN A CA 1
ATOM 703 C C . ASN A 1 90 ? -4.109 -0.076 -6.116 1.00 93.44 90 ASN A C 1
ATOM 705 O O . ASN A 1 90 ? -4.905 -0.869 -6.616 1.00 93.44 90 ASN A O 1
ATOM 709 N N . THR A 1 91 ? -3.364 0.735 -6.861 1.00 92.62 91 THR A N 1
ATOM 710 C CA . THR A 1 91 ? -3.427 0.782 -8.328 1.00 92.62 91 THR A CA 1
ATOM 711 C C . THR A 1 91 ? -2.037 0.688 -8.932 1.00 92.62 91 THR A C 1
ATOM 713 O O . THR A 1 91 ? -1.068 1.158 -8.333 1.00 92.62 91 THR A O 1
ATOM 716 N N . GLU A 1 92 ? -1.928 0.154 -10.142 1.00 89.19 92 GLU A N 1
ATOM 717 C CA . GLU A 1 92 ? -0.683 0.173 -10.905 1.00 89.19 92 GLU A CA 1
ATOM 718 C C . GLU A 1 92 ? -0.883 0.677 -12.333 1.00 89.19 92 GLU A C 1
ATOM 720 O O . GLU A 1 92 ? -1.958 0.550 -12.919 1.00 89.19 92 GLU A O 1
ATOM 725 N N . ARG A 1 93 ? 0.167 1.280 -12.890 1.00 84.25 93 ARG A N 1
ATOM 726 C CA . ARG A 1 93 ? 0.257 1.596 -14.314 1.00 84.25 93 ARG A CA 1
ATOM 727 C C . ARG A 1 93 ? 0.635 0.315 -15.051 1.00 84.25 93 ARG A C 1
ATOM 729 O O . ARG A 1 93 ? 1.749 -0.182 -14.879 1.00 84.25 93 ARG A O 1
ATOM 736 N N . GLY A 1 94 ? -0.286 -0.200 -15.861 1.00 66.69 94 GLY A N 1
ATOM 737 C CA . GLY A 1 94 ? -0.029 -1.313 -16.767 1.00 66.69 94 GLY A CA 1
ATOM 738 C C . GLY A 1 94 ? 1.022 -0.934 -17.812 1.00 66.69 94 GLY A C 1
ATOM 739 O O . GLY A 1 94 ? 1.102 0.220 -18.237 1.00 66.69 94 GLY A O 1
ATOM 740 N N . SER A 1 95 ? 1.858 -1.895 -18.210 1.00 61.94 95 SER A N 1
ATOM 741 C CA . SER A 1 95 ? 2.869 -1.671 -19.247 1.00 61.94 95 SER A CA 1
ATOM 742 C C . SER A 1 95 ? 2.179 -1.559 -20.610 1.00 61.94 95 SER A C 1
ATOM 744 O O . SER A 1 95 ? 1.529 -2.507 -21.045 1.00 61.94 95 SER A O 1
ATOM 746 N N . ALA A 1 96 ? 2.289 -0.401 -21.262 1.00 55.94 96 ALA A N 1
ATOM 747 C CA . ALA A 1 96 ? 1.804 -0.211 -22.622 1.00 55.94 96 ALA A CA 1
ATOM 748 C C . ALA A 1 96 ? 2.752 -0.900 -23.612 1.00 55.94 96 ALA A C 1
ATOM 750 O O . ALA A 1 96 ? 3.928 -0.545 -23.714 1.00 55.94 96 ALA A O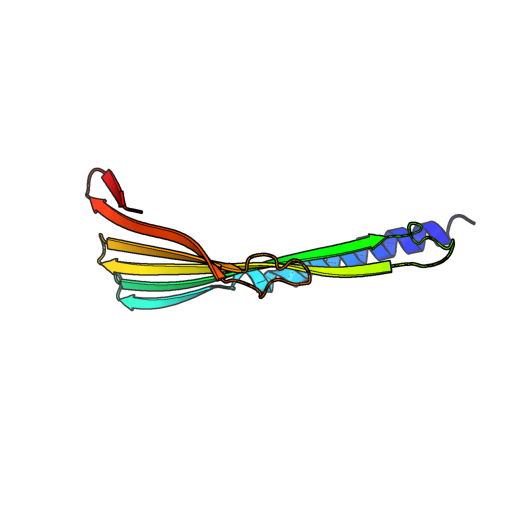 1
ATOM 751 N N . THR A 1 97 ? 2.247 -1.878 -24.363 1.00 52.50 97 THR A N 1
ATOM 752 C CA . THR A 1 97 ? 2.849 -2.233 -25.652 1.00 52.50 97 THR A CA 1
ATOM 753 C C . THR A 1 97 ? 2.535 -1.123 -26.649 1.00 52.50 97 THR A C 1
ATOM 755 O O . THR A 1 97 ? 1.472 -0.529 -26.562 1.00 52.50 97 THR A O 1
ATOM 758 N N . VAL A 1 98 ? 3.469 -0.854 -27.562 1.00 52.81 98 VAL A N 1
ATOM 759 C CA . VAL A 1 98 ? 3.650 0.325 -28.446 1.00 52.81 98 VAL A CA 1
ATOM 760 C C . VAL A 1 98 ? 2.390 0.949 -29.108 1.00 52.81 98 VAL A C 1
ATOM 762 O O . VAL A 1 98 ? 2.479 2.088 -29.553 1.00 52.81 98 VAL A O 1
ATOM 765 N N . ASP A 1 99 ? 1.223 0.296 -29.094 1.00 56.12 99 ASP A N 1
ATOM 766 C CA . ASP A 1 99 ? -0.054 0.782 -29.652 1.00 56.12 99 ASP A CA 1
ATOM 767 C C . ASP A 1 99 ? -1.237 0.864 -28.653 1.00 56.12 99 ASP A C 1
ATOM 769 O O . ASP A 1 99 ? -2.315 1.333 -29.020 1.00 56.12 99 ASP A O 1
ATOM 773 N N . ASP A 1 100 ? -1.067 0.457 -27.391 1.00 55.41 100 ASP A N 1
ATOM 774 C CA . ASP A 1 100 ? -2.112 0.515 -26.363 1.00 55.41 100 ASP A CA 1
ATOM 775 C C . ASP A 1 100 ? -1.890 1.704 -25.426 1.00 55.41 100 ASP A C 1
ATOM 777 O O . ASP A 1 100 ? -0.811 1.894 -24.863 1.00 55.41 100 ASP A O 1
ATOM 781 N N . ALA A 1 101 ? -2.930 2.515 -25.233 1.00 59.62 101 ALA A N 1
ATOM 782 C CA . ALA A 1 101 ? -2.901 3.586 -24.248 1.00 59.62 101 ALA A CA 1
ATOM 783 C C . ALA A 1 101 ? -2.557 3.016 -22.862 1.00 59.62 101 ALA A C 1
ATOM 785 O O . ALA A 1 101 ? -3.140 2.025 -22.416 1.00 59.62 101 ALA A O 1
ATOM 786 N N . GLU A 1 102 ? -1.621 3.662 -22.169 1.00 67.62 102 GLU A N 1
ATOM 787 C CA . GLU A 1 102 ? -1.270 3.321 -20.793 1.00 67.62 102 GLU A CA 1
ATOM 788 C C . GLU A 1 102 ? -2.533 3.295 -19.927 1.00 67.62 102 GLU A C 1
ATOM 790 O O . GLU A 1 102 ? -3.249 4.294 -19.819 1.00 67.62 102 GLU A O 1
ATOM 795 N N . SER A 1 103 ? -2.819 2.144 -19.317 1.00 75.38 103 SER A N 1
ATOM 796 C CA . SER A 1 103 ? -3.991 1.967 -18.463 1.00 75.38 103 SER A CA 1
ATOM 797 C C . SER A 1 103 ? -3.590 1.911 -16.992 1.00 75.38 103 SER A C 1
ATOM 799 O O . SER A 1 103 ? -2.554 1.357 -16.620 1.00 75.38 103 SER A O 1
ATOM 801 N N . ILE A 1 104 ? -4.421 2.510 -16.140 1.00 85.38 104 ILE A N 1
ATOM 802 C CA . ILE A 1 104 ? -4.339 2.338 -14.690 1.00 85.38 104 ILE A CA 1
ATOM 803 C C . ILE A 1 104 ? -5.246 1.165 -14.334 1.00 85.38 104 ILE A C 1
ATOM 805 O O . ILE A 1 104 ? -6.442 1.199 -14.623 1.00 85.38 104 ILE A O 1
ATOM 809 N N . VAL A 1 105 ? -4.680 0.144 -13.700 1.00 88.75 105 VAL A N 1
ATOM 810 C CA . VAL A 1 105 ? -5.412 -1.036 -13.235 1.00 88.75 105 VAL A CA 1
ATOM 811 C C . VAL A 1 105 ? -5.485 -1.050 -11.711 1.00 88.75 105 VAL A C 1
ATOM 813 O O . VAL A 1 105 ? -4.592 -0.550 -11.023 1.00 88.75 105 VAL A O 1
ATOM 816 N N . ILE A 1 106 ? -6.570 -1.611 -11.177 1.00 90.56 106 ILE A N 1
ATOM 817 C CA . ILE A 1 106 ? -6.733 -1.831 -9.736 1.00 90.56 106 ILE A CA 1
ATOM 818 C C . ILE A 1 106 ? -5.960 -3.099 -9.377 1.00 90.56 106 ILE A C 1
ATOM 820 O O . ILE A 1 106 ? -6.208 -4.155 -9.955 1.00 90.56 106 ILE A O 1
ATOM 824 N N . LEU A 1 107 ? -5.023 -2.977 -8.441 1.00 89.75 107 LEU A N 1
ATOM 825 C CA . LEU A 1 107 ? -4.234 -4.090 -7.924 1.00 89.75 107 LEU A CA 1
ATOM 826 C C . LEU A 1 107 ? -5.020 -4.840 -6.843 1.00 89.75 107 LEU A C 1
ATOM 828 O O . LEU A 1 107 ? -5.110 -6.063 -6.882 1.00 89.75 107 LEU A O 1
ATOM 832 N N . ASP A 1 108 ? -5.608 -4.091 -5.909 1.00 91.94 108 ASP A N 1
ATOM 833 C CA . ASP A 1 108 ? -6.493 -4.604 -4.869 1.00 91.94 108 ASP A CA 1
ATOM 834 C C . ASP A 1 108 ? -7.373 -3.487 -4.286 1.00 91.94 108 ASP A C 1
ATOM 836 O O . ASP A 1 108 ? -7.061 -2.294 -4.378 1.00 91.94 108 ASP A O 1
ATOM 840 N N . ALA A 1 109 ? -8.500 -3.899 -3.710 1.00 95.88 109 ALA A N 1
ATOM 841 C CA . ALA A 1 109 ? -9.408 -3.047 -2.960 1.00 95.88 109 ALA A CA 1
ATOM 842 C C . ALA A 1 109 ? -9.940 -3.851 -1.771 1.00 95.88 109 ALA A C 1
ATOM 844 O O . ALA A 1 109 ? -10.808 -4.701 -1.947 1.00 95.88 109 ALA A O 1
ATOM 845 N N . VAL A 1 110 ? -9.407 -3.613 -0.572 1.00 97.06 110 VAL A N 1
ATOM 846 C CA . VAL A 1 110 ? -9.691 -4.439 0.611 1.00 97.06 110 VAL A CA 1
ATOM 847 C C . VAL A 1 110 ? -10.179 -3.576 1.767 1.00 97.06 110 VAL A C 1
ATOM 849 O O . VAL A 1 110 ? -9.549 -2.589 2.138 1.00 97.06 110 VAL A O 1
ATOM 852 N N . ALA A 1 111 ? -11.280 -3.979 2.396 1.00 97.00 111 ALA A N 1
ATOM 853 C CA . ALA A 1 111 ? -11.717 -3.464 3.686 1.00 97.00 111 ALA A CA 1
ATOM 854 C C . ALA A 1 111 ? -11.326 -4.438 4.805 1.00 97.00 111 ALA A C 1
ATOM 856 O O . ALA A 1 111 ? -11.625 -5.629 4.740 1.00 97.00 111 ALA A O 1
ATOM 857 N N . LYS A 1 112 ? -10.683 -3.918 5.852 1.00 97.06 112 LYS A N 1
ATOM 858 C CA . LYS A 1 112 ? -10.230 -4.661 7.031 1.00 97.06 112 LYS A CA 1
ATOM 859 C C . LYS A 1 112 ? -11.019 -4.214 8.257 1.00 97.06 112 LYS A C 1
ATOM 861 O O . LYS A 1 112 ? -11.016 -3.033 8.616 1.00 97.06 112 LYS A O 1
ATOM 866 N N . LEU A 1 113 ? -11.692 -5.168 8.893 1.00 97.25 113 LEU A N 1
ATOM 867 C CA . LEU A 1 113 ? -12.443 -4.985 10.133 1.00 97.25 113 LEU A CA 1
ATOM 868 C C . LEU A 1 113 ? -11.731 -5.734 11.262 1.00 97.25 113 LEU A C 1
ATOM 870 O O . LEU A 1 113 ? -11.631 -6.960 11.229 1.00 97.25 113 LEU A O 1
ATOM 874 N N . GLN A 1 114 ? -11.243 -4.998 12.258 1.00 95.25 114 GLN A N 1
ATOM 875 C CA . GLN A 1 114 ? -10.533 -5.554 13.411 1.00 95.25 114 GLN A CA 1
ATOM 876 C C . GLN A 1 114 ? -11.487 -5.782 14.579 1.00 95.25 114 GLN A C 1
ATOM 878 O O . GLN A 1 114 ? -12.073 -4.831 15.102 1.00 95.25 114 GLN A O 1
ATOM 883 N N . PHE A 1 115 ? -11.585 -7.030 15.023 1.00 94.25 115 PHE A N 1
ATOM 884 C CA . PHE A 1 115 ? -12.262 -7.439 16.249 1.00 94.25 115 PHE A CA 1
ATOM 885 C C . PHE A 1 115 ? -11.223 -7.935 17.260 1.00 94.25 115 PHE A C 1
ATOM 887 O O . PHE A 1 115 ? -10.099 -8.265 16.891 1.00 94.25 115 PHE A O 1
ATOM 894 N N . ASP A 1 116 ? -11.596 -8.037 18.536 1.00 93.00 116 ASP A N 1
ATOM 895 C CA . ASP A 1 116 ? -10.650 -8.404 19.602 1.00 93.00 116 ASP A CA 1
ATOM 896 C C . ASP A 1 116 ? -9.996 -9.787 19.401 1.00 93.00 116 ASP A C 1
ATOM 898 O O . ASP A 1 116 ? -8.890 -10.022 19.880 1.00 93.00 116 ASP A O 1
ATOM 902 N N . ALA A 1 117 ? -10.666 -10.702 18.691 1.00 94.81 117 ALA A N 1
ATOM 903 C CA . ALA A 1 117 ? -10.207 -12.079 18.489 1.00 94.81 117 ALA A CA 1
ATOM 904 C C . ALA A 1 117 ? -9.710 -12.386 17.066 1.00 94.81 117 ALA A C 1
ATOM 906 O O . ALA A 1 117 ? -8.979 -13.358 16.877 1.00 94.81 117 ALA A O 1
ATOM 907 N N . PHE A 1 118 ? -10.130 -11.617 16.060 1.00 94.94 118 PHE A N 1
ATOM 908 C CA . PHE A 1 118 ? -9.805 -11.878 14.657 1.00 94.94 118 PHE A CA 1
ATOM 909 C C . PHE A 1 118 ? -9.961 -10.621 13.796 1.00 94.94 118 PHE A C 1
ATOM 911 O O . PHE A 1 118 ? -10.625 -9.657 14.174 1.00 94.94 118 PHE A O 1
ATOM 918 N N . GLU A 1 119 ? -9.377 -10.656 12.603 1.00 96.75 119 GLU A N 1
ATOM 919 C CA . GLU A 1 119 ? -9.496 -9.611 11.590 1.00 96.75 119 GLU A CA 1
ATOM 920 C C . GLU A 1 119 ? -10.218 -10.184 10.365 1.00 96.75 119 GLU A C 1
ATOM 922 O O . GLU A 1 119 ? -9.908 -11.288 9.918 1.00 96.75 119 GLU A O 1
ATOM 927 N N . LEU A 1 120 ? -11.206 -9.456 9.844 1.00 96.94 120 LEU A N 1
ATOM 928 C CA . LEU A 1 120 ? -11.962 -9.843 8.653 1.00 96.94 120 LEU A CA 1
ATOM 929 C C . LEU A 1 120 ? -11.555 -8.961 7.472 1.00 96.94 120 LEU A C 1
ATOM 931 O O . LEU A 1 120 ? -11.620 -7.736 7.579 1.00 96.94 120 LEU A O 1
ATOM 935 N N . TRP A 1 121 ? -11.152 -9.582 6.359 1.00 96.88 121 TRP A N 1
ATOM 936 C CA . TRP A 1 121 ? -10.805 -8.905 5.103 1.00 96.88 121 TRP A CA 1
ATOM 937 C C . TRP A 1 121 ? -11.904 -9.137 4.073 1.00 96.88 121 TRP A C 1
ATOM 939 O O . TRP A 1 121 ? -12.356 -10.266 3.885 1.00 96.88 121 TRP A O 1
ATOM 949 N N . LEU A 1 122 ? -12.339 -8.064 3.424 1.00 96.38 122 LEU A N 1
ATOM 950 C CA . LEU A 1 122 ? -13.382 -8.070 2.405 1.00 96.38 122 LEU A CA 1
ATOM 951 C C . LEU A 1 122 ? -12.838 -7.363 1.162 1.00 96.38 122 LEU A C 1
ATOM 953 O O . LEU A 1 122 ? -12.614 -6.154 1.221 1.00 96.38 122 LEU A O 1
ATOM 957 N N . GLY A 1 123 ? -12.617 -8.095 0.071 1.00 89.00 123 GLY A N 1
ATOM 958 C CA . GLY A 1 123 ? -12.020 -7.561 -1.158 1.00 89.00 123 GLY A CA 1
ATOM 959 C C . GLY A 1 123 ? -11.446 -8.647 -2.042 1.00 89.00 123 GLY A C 1
ATOM 960 O O . GLY A 1 123 ? -10.784 -9.543 -1.473 1.00 89.00 123 GLY A O 1
#

Secondary structure (DSSP, 8-state):
--HHHHHHHHHHHHHHHHHHHT-GGGGG-EEEEEEETTEEEEEEEEEEEEEEEEES-SSSTT-EEEEEEEEEEEEEEEEEEETTEEEEEEEEEPPPPTTSPP-EEEEEEEEEEE-SS-EEEE-